Protein AF-A0A5C6MH81-F1 (afdb_monomer_lite)

Foldseek 3Di:
DDDDDPVVVVVVVVVVVVVVVCCPVVDPDDDDDDDPPDDPLCDPVLVVLVVQLVVCVVVVPPVSNVVSVVVSVVSSVVSVVVVVVVVVVVCVPDDVVVVVVVVCVVVVVDCPDPPVPPCPVVNVVVVVCVVCVVVPDDDPDDDPPPPPPDDDDDDDDDD

Sequence (159 aa):
MPPLSPLSLHSINCVSDYIKFCTENSVPTKKVRCYPNNKPWVTSDLKALLNKKKRAFTAGDPAELRSVQKELKRSLKESKDAYRKKLEERLERNQTRDVWSGMRTITGFQKKGIRSADGNVDQANELNQFFNRFDSSYPPAVSIFLWITMGPLHTSQSP

Structure (mmCIF, N/CA/C/O backbone):
data_AF-A0A5C6MH81-F1
#
_entry.id   AF-A0A5C6MH81-F1
#
loop_
_atom_site.group_PDB
_atom_site.id
_atom_site.type_symbol
_atom_site.label_atom_id
_atom_site.label_alt_id
_atom_site.label_comp_id
_atom_site.label_asym_id
_atom_site.label_entity_id
_atom_site.label_seq_id
_atom_site.pdbx_PDB_ins_code
_atom_site.Cartn_x
_atom_site.Cartn_y
_atom_site.Cartn_z
_atom_site.occupancy
_atom_site.B_iso_or_equiv
_atom_site.auth_seq_id
_atom_site.auth_comp_id
_atom_site.auth_asym_id
_atom_site.auth_atom_id
_atom_site.pdbx_PDB_model_num
ATOM 1 N N . MET A 1 1 ? -26.426 -43.048 -14.824 1.00 58.28 1 MET A N 1
ATOM 2 C CA . MET A 1 1 ? -27.414 -42.068 -14.324 1.00 58.28 1 MET A CA 1
ATOM 3 C C . MET A 1 1 ? -28.184 -41.530 -15.520 1.00 58.28 1 MET A C 1
ATOM 5 O O . MET A 1 1 ? -27.521 -41.141 -16.476 1.00 58.28 1 MET A O 1
ATOM 9 N N . PRO A 1 2 ? -29.525 -41.584 -15.536 1.00 69.06 2 PRO A N 1
ATOM 10 C CA . PRO A 1 2 ? -30.304 -41.069 -16.659 1.00 69.06 2 PRO A CA 1
ATOM 11 C C . PRO A 1 2 ? -30.241 -39.529 -16.707 1.00 69.06 2 PRO A C 1
ATOM 13 O O . PRO A 1 2 ? -30.185 -38.898 -15.648 1.00 69.06 2 PRO A O 1
ATOM 16 N N . PRO A 1 3 ? -30.237 -38.915 -17.905 1.00 70.62 3 PRO A N 1
ATOM 17 C CA . PRO A 1 3 ? -30.279 -37.465 -18.043 1.00 70.62 3 PRO A CA 1
ATOM 18 C C . PRO A 1 3 ? -31.616 -36.924 -17.523 1.00 70.62 3 PRO A C 1
ATOM 20 O O . PRO A 1 3 ? -32.681 -37.481 -17.794 1.00 70.62 3 PRO A O 1
ATOM 23 N N . LEU A 1 4 ? -31.547 -35.841 -16.751 1.00 65.81 4 LEU A N 1
ATOM 24 C CA . LEU A 1 4 ? -32.717 -35.160 -16.205 1.00 65.81 4 LEU A CA 1
ATOM 25 C C . LEU A 1 4 ? -33.625 -34.660 -17.338 1.00 65.81 4 LEU A C 1
ATOM 27 O O . LEU A 1 4 ? -33.157 -34.116 -18.338 1.00 65.81 4 LEU A O 1
ATOM 31 N N . SER A 1 5 ? -34.934 -34.861 -17.177 1.00 72.44 5 SER A N 1
ATOM 32 C CA . SER A 1 5 ? -35.933 -34.475 -18.177 1.00 72.44 5 SER A CA 1
ATOM 33 C C . SER A 1 5 ? -35.936 -32.951 -18.422 1.00 72.44 5 SER A C 1
ATOM 35 O O . SER A 1 5 ? -35.722 -32.184 -17.477 1.00 72.44 5 SER A O 1
ATOM 37 N N . PRO A 1 6 ? -36.232 -32.476 -19.646 1.00 70.50 6 PRO A N 1
ATOM 38 C CA . PRO A 1 6 ? -36.190 -31.049 -19.997 1.00 70.50 6 PRO A CA 1
ATOM 39 C C . PRO A 1 6 ? -37.047 -30.150 -19.089 1.00 70.50 6 PRO A C 1
ATOM 41 O O . PRO A 1 6 ? -36.678 -29.013 -18.800 1.00 70.50 6 PRO A O 1
ATOM 44 N N . LEU A 1 7 ? -38.168 -30.679 -18.590 1.00 70.25 7 LEU A N 1
ATOM 45 C CA . LEU A 1 7 ? -39.071 -29.981 -17.672 1.00 70.25 7 LEU A CA 1
ATOM 46 C C . LEU A 1 7 ? -38.461 -29.800 -16.273 1.00 70.25 7 LEU A C 1
ATOM 48 O O . LEU A 1 7 ? -38.641 -28.751 -15.657 1.00 70.25 7 LEU A O 1
ATOM 52 N N . SER A 1 8 ? -37.686 -30.780 -15.794 1.00 68.31 8 SER A N 1
ATOM 53 C CA . SER A 1 8 ? -36.956 -30.665 -14.522 1.00 68.31 8 SER A CA 1
ATOM 54 C C . SER A 1 8 ? -35.815 -29.649 -14.602 1.00 68.31 8 SER A C 1
ATOM 56 O O . SER A 1 8 ? -35.549 -28.935 -13.640 1.00 68.31 8 SER A O 1
ATOM 58 N N . LEU A 1 9 ? -35.191 -29.510 -15.777 1.00 70.62 9 LEU A N 1
ATOM 59 C CA . LEU A 1 9 ? -34.171 -28.493 -16.013 1.00 70.62 9 LEU A CA 1
ATOM 60 C C . LEU A 1 9 ? -34.782 -27.082 -15.991 1.00 70.62 9 LEU A C 1
ATOM 62 O O . LEU A 1 9 ? -34.215 -26.168 -15.398 1.00 70.62 9 LEU A O 1
ATOM 66 N N . HIS A 1 10 ? -35.972 -26.915 -16.577 1.00 77.62 10 HIS A N 1
ATOM 67 C CA . HIS A 1 10 ? -36.691 -25.641 -16.576 1.00 77.62 10 HIS A CA 1
ATOM 68 C C . HIS A 1 10 ? -37.110 -25.197 -15.165 1.00 77.62 10 HIS A C 1
ATOM 70 O O . HIS A 1 10 ? -36.944 -24.027 -14.821 1.00 77.62 10 HIS A O 1
ATOM 76 N N . SER A 1 11 ? -37.589 -26.118 -14.318 1.00 80.56 11 SER A N 1
ATOM 77 C CA . SER A 1 11 ? -37.973 -25.768 -12.944 1.00 80.56 11 SER A CA 1
ATOM 78 C C . SER A 1 11 ? -36.766 -25.394 -12.079 1.00 80.56 11 SER A C 1
ATOM 80 O O . SER A 1 11 ? -36.856 -24.464 -11.281 1.00 80.56 11 SER A O 1
ATOM 82 N N . ILE A 1 12 ? -35.626 -26.075 -12.251 1.00 84.81 12 ILE A N 1
ATOM 83 C CA . ILE A 1 12 ? -34.377 -25.748 -11.545 1.00 84.81 12 ILE A CA 1
ATOM 84 C C . ILE A 1 12 ? -33.890 -24.349 -11.937 1.00 84.81 12 ILE A C 1
ATOM 86 O O . ILE A 1 12 ? -33.529 -23.565 -11.061 1.00 84.81 12 ILE A O 1
ATOM 90 N N . ASN A 1 13 ? -33.943 -24.010 -13.229 1.00 87.38 13 ASN A N 1
ATOM 91 C CA . ASN A 1 13 ? -33.570 -22.680 -13.710 1.00 87.38 13 ASN A CA 1
ATOM 92 C C . ASN A 1 13 ? -34.483 -21.594 -13.122 1.00 87.38 13 ASN A C 1
ATOM 94 O O . ASN A 1 13 ? -33.985 -20.616 -12.577 1.00 87.38 13 ASN A O 1
ATOM 98 N N . CYS A 1 14 ? -35.802 -21.812 -13.123 1.00 89.88 14 CYS A N 1
ATOM 99 C CA . CYS A 1 14 ? -36.769 -20.864 -12.564 1.00 89.88 14 CYS A CA 1
ATOM 100 C C . CYS A 1 14 ? -36.523 -20.576 -11.071 1.00 89.88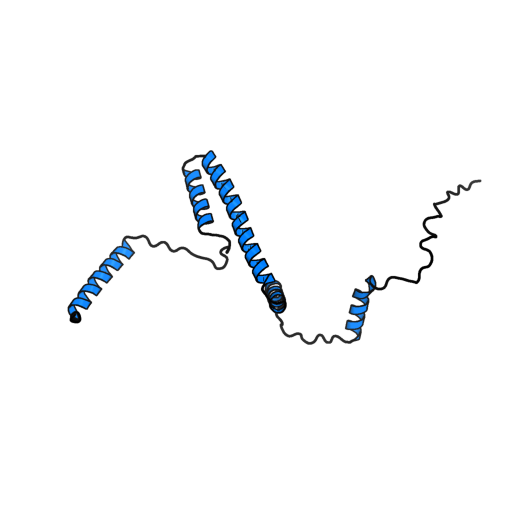 14 CYS A C 1
ATOM 102 O O . CYS A 1 14 ? -36.486 -19.419 -10.650 1.00 89.88 14 CYS A O 1
ATOM 104 N N . VAL A 1 15 ? -36.296 -21.622 -10.269 1.00 91.75 15 VAL A N 1
ATOM 105 C CA . VAL A 1 15 ? -36.001 -21.470 -8.835 1.00 91.75 15 VAL A CA 1
ATOM 106 C C . VAL A 1 15 ? -34.646 -20.788 -8.620 1.00 91.75 15 VAL A C 1
ATOM 108 O O . VAL A 1 15 ? -34.531 -19.907 -7.768 1.00 91.75 15 VAL A O 1
ATOM 111 N N . SER A 1 16 ? -33.626 -21.145 -9.405 1.00 93.06 16 SER A N 1
ATOM 112 C CA . SER A 1 16 ? -32.294 -20.534 -9.326 1.00 93.06 16 SER A CA 1
ATOM 113 C C . SER A 1 16 ? -32.316 -19.042 -9.681 1.00 93.06 16 SER A C 1
ATOM 115 O O . SER A 1 16 ? -31.693 -18.234 -8.989 1.00 93.06 16 SER A O 1
ATOM 117 N N . ASP A 1 17 ? -33.068 -18.659 -10.712 1.00 91.94 17 ASP A N 1
ATOM 118 C CA . ASP A 1 17 ? -33.235 -17.264 -11.128 1.00 91.94 17 ASP A CA 1
ATOM 119 C C . ASP A 1 17 ? -33.954 -16.443 -10.056 1.00 91.94 17 ASP A C 1
ATOM 121 O O . ASP A 1 17 ? -33.555 -15.315 -9.757 1.00 91.94 17 ASP A O 1
ATOM 125 N N . TYR A 1 18 ? -34.966 -17.027 -9.409 1.00 92.19 18 TYR A N 1
ATOM 126 C CA . TYR A 1 18 ? -35.671 -16.376 -8.311 1.00 92.19 18 TYR A CA 1
ATOM 127 C C . TYR A 1 18 ? -34.777 -16.181 -7.078 1.00 92.19 18 TYR A C 1
ATOM 129 O O . TYR A 1 18 ? -34.751 -15.098 -6.495 1.00 92.19 18 TYR A O 1
ATOM 137 N N . ILE A 1 19 ? -33.970 -17.182 -6.711 1.00 92.06 19 ILE A N 1
ATOM 138 C CA . ILE A 1 19 ? -32.985 -17.054 -5.625 1.00 92.06 19 ILE A CA 1
ATOM 139 C C . ILE A 1 19 ? -31.973 -15.947 -5.944 1.00 92.06 19 ILE A C 1
ATOM 141 O O . ILE A 1 19 ? -31.652 -15.125 -5.079 1.00 92.06 19 ILE A O 1
ATOM 145 N N . LYS A 1 20 ? -31.487 -15.889 -7.189 1.00 89.81 20 LYS A N 1
ATOM 146 C CA . LYS A 1 20 ? -30.569 -14.842 -7.647 1.00 89.81 20 LYS A CA 1
ATOM 147 C C . LYS A 1 20 ? -31.209 -13.459 -7.536 1.00 89.81 20 LYS A C 1
ATOM 149 O O . LYS A 1 20 ? -30.596 -12.562 -6.963 1.00 89.81 20 LYS A O 1
ATOM 154 N N . PHE A 1 21 ? -32.456 -13.315 -7.981 1.00 91.06 21 PHE A N 1
ATOM 155 C CA . PHE A 1 21 ? -33.238 -12.089 -7.832 1.00 91.06 21 PHE A CA 1
ATOM 156 C C . PHE A 1 21 ? -33.371 -11.676 -6.360 1.00 91.06 21 PHE A C 1
ATOM 158 O O . PHE A 1 21 ? -33.076 -10.533 -6.011 1.00 91.06 21 PHE A O 1
ATOM 165 N N . CYS A 1 22 ? -33.756 -12.593 -5.469 1.00 89.06 22 CYS A N 1
ATOM 166 C CA . CYS A 1 22 ? -33.851 -12.303 -4.039 1.00 89.06 22 CYS A CA 1
ATOM 167 C C . CYS A 1 22 ? -32.502 -11.856 -3.471 1.00 89.06 22 CYS A C 1
ATOM 169 O O . CYS A 1 22 ? -32.450 -10.892 -2.709 1.00 89.06 22 CYS A O 1
ATOM 171 N N . THR A 1 23 ? -31.409 -12.501 -3.874 1.00 87.94 23 THR A N 1
ATOM 172 C CA . THR A 1 23 ? -30.054 -12.154 -3.428 1.00 87.94 23 THR A CA 1
ATOM 173 C C . THR A 1 23 ? -29.645 -10.756 -3.900 1.00 87.94 23 THR A C 1
ATOM 175 O O . THR A 1 23 ? -29.147 -9.961 -3.106 1.00 87.94 23 THR A O 1
ATOM 178 N N . GLU A 1 24 ? -29.902 -10.419 -5.164 1.00 85.81 24 GLU A N 1
ATOM 179 C CA . GLU A 1 24 ? -29.579 -9.112 -5.753 1.00 85.81 24 GLU A CA 1
ATOM 180 C C . GLU A 1 24 ? -30.394 -7.959 -5.142 1.00 85.81 24 GLU A C 1
ATOM 182 O O . GLU A 1 24 ? -29.881 -6.846 -5.029 1.00 85.81 24 GLU A O 1
ATOM 187 N N . ASN A 1 25 ? -31.634 -8.222 -4.711 1.00 84.38 25 ASN A N 1
ATOM 188 C CA . ASN A 1 25 ? -32.510 -7.212 -4.107 1.00 84.38 25 ASN A CA 1
ATOM 189 C C . ASN A 1 25 ? -32.310 -7.042 -2.594 1.00 84.38 25 ASN A C 1
ATOM 191 O O . ASN A 1 25 ? -32.503 -5.946 -2.072 1.00 84.38 25 ASN A O 1
ATOM 195 N N . SER A 1 26 ? -31.945 -8.107 -1.875 1.00 84.62 26 SER A N 1
ATOM 196 C CA . SER A 1 26 ? -31.790 -8.063 -0.412 1.00 84.62 26 SER A CA 1
ATOM 197 C C . SER A 1 26 ? -30.372 -7.710 0.040 1.00 84.62 26 SER A C 1
ATOM 199 O O . SER A 1 26 ? -30.199 -7.141 1.119 1.00 84.62 26 SER A O 1
ATOM 201 N N . VAL A 1 27 ? -29.351 -7.986 -0.781 1.00 82.38 27 VAL A N 1
ATOM 202 C CA . VAL A 1 27 ? -27.954 -7.662 -0.471 1.00 82.38 27 VAL A CA 1
ATOM 203 C C . VAL A 1 27 ? -27.560 -6.348 -1.159 1.00 82.38 27 VAL A C 1
ATOM 205 O O . VAL A 1 27 ? -27.472 -6.297 -2.387 1.00 82.38 27 VAL A O 1
ATOM 208 N N . PRO A 1 28 ? -27.245 -5.271 -0.409 1.00 78.88 28 PRO A N 1
ATOM 209 C CA . PRO A 1 28 ? -26.817 -4.013 -1.009 1.00 78.88 28 PRO A CA 1
ATOM 210 C C . PRO A 1 28 ? -25.512 -4.205 -1.789 1.00 78.88 28 PRO A C 1
ATOM 212 O O . PRO A 1 28 ? -24.439 -4.408 -1.209 1.00 78.88 28 PRO A O 1
ATOM 215 N N . THR A 1 29 ? -25.583 -4.103 -3.115 1.00 79.81 29 THR A N 1
ATOM 216 C CA . THR A 1 29 ? -24.401 -4.222 -3.973 1.00 79.81 29 THR A CA 1
ATOM 217 C C . THR A 1 29 ? -23.556 -2.954 -3.875 1.00 79.81 29 THR A C 1
ATOM 219 O O . THR A 1 29 ? -23.948 -1.879 -4.328 1.00 79.81 29 THR A O 1
ATOM 222 N N . LYS A 1 30 ? -22.352 -3.068 -3.306 1.00 80.56 30 LYS A N 1
ATOM 223 C CA . LYS A 1 30 ? -21.386 -1.964 -3.230 1.00 80.56 30 LYS A CA 1
ATOM 224 C C . LYS A 1 30 ? -20.389 -2.066 -4.380 1.00 80.56 30 LYS A C 1
ATOM 226 O O . LYS A 1 30 ? -19.583 -2.989 -4.430 1.00 80.56 30 LYS A O 1
ATOM 231 N N . LYS A 1 31 ? -20.400 -1.088 -5.287 1.00 77.75 31 LYS A N 1
ATOM 232 C CA . LYS A 1 31 ? -19.383 -0.967 -6.342 1.00 77.75 31 LYS A CA 1
ATOM 233 C C . LYS A 1 31 ? -18.164 -0.224 -5.794 1.00 77.75 31 LYS A C 1
ATOM 235 O O . LYS A 1 31 ? -18.274 0.926 -5.376 1.00 77.75 31 LYS A O 1
ATOM 240 N N . VAL A 1 32 ? -16.994 -0.864 -5.808 1.00 75.50 32 VAL A N 1
ATOM 241 C CA . VAL A 1 32 ? -15.719 -0.213 -5.469 1.00 75.50 32 VAL A CA 1
ATOM 242 C C . VAL A 1 32 ? -15.043 0.232 -6.759 1.00 75.50 32 VAL A C 1
ATOM 244 O O . VAL A 1 32 ? -14.682 -0.587 -7.599 1.00 75.50 32 VAL A O 1
ATOM 247 N N . ARG A 1 33 ? -14.871 1.544 -6.924 1.00 72.81 33 ARG A N 1
ATOM 248 C CA . ARG A 1 33 ? -14.175 2.114 -8.080 1.00 72.81 33 ARG A CA 1
ATOM 249 C C . ARG A 1 33 ? -12.663 2.012 -7.876 1.00 72.81 33 ARG A C 1
ATOM 251 O O . ARG A 1 33 ? -12.102 2.695 -7.023 1.00 72.81 33 ARG A O 1
ATOM 258 N N . CYS A 1 34 ? -12.010 1.171 -8.670 1.00 68.00 34 CYS A N 1
ATOM 259 C CA . CYS A 1 34 ? -10.553 1.096 -8.751 1.00 68.00 34 CYS A CA 1
ATOM 260 C C . CYS A 1 34 ? -10.065 2.019 -9.875 1.00 68.00 34 CYS A C 1
ATOM 262 O O . CYS A 1 34 ? -10.529 1.912 -11.007 1.00 68.00 34 CYS A O 1
ATOM 264 N N . TYR A 1 35 ? -9.146 2.936 -9.569 1.00 72.44 35 TYR A N 1
ATOM 265 C CA . TYR A 1 35 ? -8.555 3.836 -10.564 1.00 72.44 35 TYR A CA 1
ATOM 266 C C . TYR A 1 35 ? -7.221 3.276 -11.085 1.00 72.44 35 TYR A C 1
ATOM 268 O O . TYR A 1 35 ? -6.475 2.701 -10.292 1.00 72.44 35 TYR A O 1
ATOM 276 N N . PRO A 1 36 ? -6.858 3.509 -12.362 1.00 57.44 36 PRO A N 1
ATOM 277 C CA . PRO A 1 36 ? -5.543 3.140 -12.901 1.00 57.44 36 PRO A CA 1
ATOM 278 C C . PRO A 1 36 ? -4.365 3.805 -12.169 1.00 57.44 36 PRO A C 1
ATOM 280 O O . PRO A 1 36 ? -3.284 3.240 -12.096 1.00 57.44 36 PR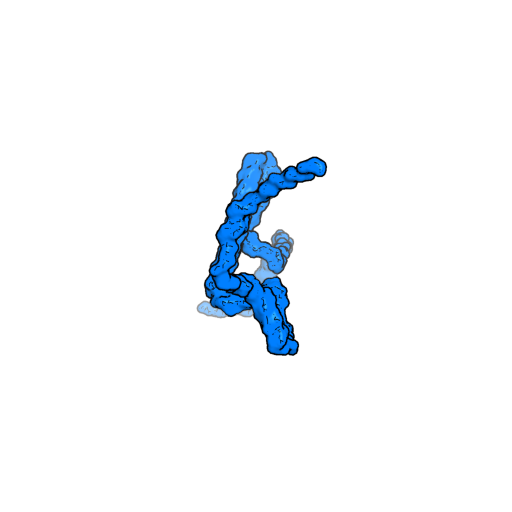O A O 1
ATOM 283 N N . ASN A 1 37 ? -4.588 4.979 -11.565 1.00 64.50 37 ASN A N 1
ATOM 284 C CA . ASN A 1 37 ? -3.617 5.676 -10.710 1.00 64.50 37 ASN A CA 1
ATOM 285 C C . ASN A 1 37 ? -3.671 5.212 -9.238 1.00 64.50 37 ASN A C 1
ATOM 287 O O . ASN A 1 37 ? -3.241 5.919 -8.324 1.00 64.50 37 ASN A O 1
ATOM 291 N N . ASN A 1 38 ? -4.271 4.053 -8.952 1.00 72.94 38 ASN A N 1
ATOM 292 C CA . ASN A 1 38 ? -4.200 3.524 -7.602 1.00 72.94 38 ASN A CA 1
ATOM 293 C C . ASN A 1 38 ? -2.747 3.150 -7.303 1.00 72.94 38 ASN A C 1
ATOM 295 O O . ASN A 1 38 ? -2.104 2.421 -8.055 1.00 72.94 38 ASN A O 1
ATOM 299 N N . LYS A 1 39 ? -2.232 3.671 -6.193 1.00 81.31 39 LYS A N 1
ATOM 300 C CA . LYS A 1 39 ? -0.838 3.494 -5.800 1.00 81.31 39 LYS A CA 1
ATOM 301 C C . LYS A 1 39 ? -0.543 1.992 -5.645 1.00 81.31 39 LYS A C 1
ATOM 303 O O . LYS A 1 39 ? -1.147 1.369 -4.771 1.00 81.31 39 LYS A O 1
ATOM 308 N N . PRO A 1 40 ? 0.382 1.406 -6.429 1.00 80.62 40 PRO A N 1
ATOM 309 C CA . PRO A 1 40 ? 0.617 -0.043 -6.436 1.00 80.62 40 PRO A CA 1
ATOM 310 C C . PRO A 1 40 ? 1.181 -0.573 -5.110 1.00 80.62 40 PRO A C 1
ATOM 312 O O . PRO A 1 40 ? 1.090 -1.762 -4.831 1.00 80.62 40 PRO A O 1
ATOM 315 N N . TRP A 1 41 ? 1.713 0.311 -4.263 1.00 84.69 41 TRP A N 1
ATOM 316 C CA . TRP A 1 41 ? 2.151 0.006 -2.900 1.00 84.69 41 TRP A CA 1
ATOM 317 C C . TRP A 1 41 ? 1.023 0.057 -1.850 1.00 84.69 41 TRP A C 1
ATOM 319 O O . TRP A 1 41 ? 1.303 -0.049 -0.661 1.00 84.69 41 TRP A O 1
ATOM 329 N N . VAL A 1 42 ? -0.244 0.266 -2.233 1.00 89.06 42 VAL A N 1
ATOM 330 C CA . VAL A 1 42 ? -1.388 0.224 -1.301 1.00 89.06 42 VAL A CA 1
ATOM 331 C C . VAL A 1 42 ? -1.936 -1.198 -1.228 1.00 89.06 42 VAL A C 1
ATOM 333 O O . VAL A 1 42 ? -2.773 -1.609 -2.034 1.00 89.06 42 VAL A O 1
ATOM 336 N N . THR A 1 43 ? -1.463 -1.940 -0.232 1.00 88.88 43 THR A N 1
ATOM 337 C CA . THR A 1 43 ? -1.832 -3.335 0.035 1.00 88.88 43 THR A CA 1
ATOM 338 C C . THR A 1 43 ? -3.163 -3.459 0.792 1.00 88.88 43 THR A C 1
ATOM 340 O O . THR A 1 43 ? -3.712 -2.474 1.303 1.00 88.88 43 THR A O 1
ATOM 343 N N . SER A 1 44 ? -3.712 -4.678 0.864 1.00 88.56 44 SER A N 1
ATOM 344 C CA . SER A 1 44 ? -4.864 -5.013 1.721 1.00 88.56 44 SER A CA 1
ATOM 345 C C . SER A 1 44 ? -4.615 -4.645 3.182 1.00 88.56 44 SER A C 1
ATOM 347 O O . SER A 1 44 ? -5.505 -4.116 3.844 1.00 88.56 44 SER A O 1
ATOM 349 N N . ASP A 1 45 ? -3.390 -4.847 3.652 1.00 89.56 45 ASP A N 1
ATOM 350 C CA . ASP A 1 45 ? -3.013 -4.672 5.054 1.00 89.56 45 ASP A CA 1
ATOM 351 C C . ASP A 1 45 ? -3.002 -3.191 5.433 1.00 89.56 45 ASP A C 1
ATOM 353 O O . ASP A 1 45 ? -3.529 -2.801 6.474 1.00 89.56 45 ASP A O 1
ATOM 357 N N . LEU A 1 46 ? -2.532 -2.326 4.527 1.00 93.12 46 LEU A N 1
ATOM 358 C CA . LEU A 1 46 ? -2.658 -0.876 4.684 1.00 93.12 46 LEU A CA 1
ATOM 359 C C . LEU A 1 46 ? -4.122 -0.434 4.766 1.00 93.12 46 LEU A C 1
ATOM 361 O O . LEU A 1 46 ? -4.461 0.440 5.566 1.00 93.12 46 LEU A O 1
ATOM 365 N N . LYS A 1 47 ? -5.014 -1.045 3.976 1.00 91.69 47 LYS A N 1
ATOM 366 C CA . LYS A 1 47 ? -6.459 -0.772 4.064 1.00 91.69 47 LYS A CA 1
ATOM 367 C C . LYS A 1 47 ? -7.038 -1.259 5.396 1.00 91.69 47 LYS A C 1
ATOM 369 O O . LYS A 1 47 ? -7.853 -0.551 5.990 1.00 91.69 47 LYS A O 1
ATOM 374 N N . ALA A 1 48 ? -6.597 -2.412 5.896 1.00 93.75 48 ALA A N 1
ATOM 375 C CA . ALA A 1 48 ? -6.994 -2.924 7.204 1.00 93.75 48 ALA A CA 1
ATOM 376 C C . ALA A 1 48 ? -6.541 -1.989 8.339 1.00 93.75 48 ALA A C 1
ATOM 378 O O . ALA A 1 48 ? -7.350 -1.650 9.203 1.00 93.75 48 ALA A O 1
ATOM 379 N N . LEU A 1 49 ? -5.305 -1.478 8.292 1.00 95.00 49 LEU A N 1
ATOM 380 C CA . LEU A 1 49 ? -4.789 -0.495 9.252 1.00 95.00 49 LEU A CA 1
ATOM 381 C C . LEU A 1 49 ? -5.550 0.834 9.199 1.00 95.00 49 LEU A C 1
ATOM 383 O O . LEU A 1 49 ? -5.853 1.415 10.241 1.00 95.00 49 LEU A O 1
ATOM 387 N N . LEU A 1 50 ? -5.927 1.304 8.006 1.00 94.81 50 LEU A N 1
ATOM 388 C CA . LEU A 1 50 ? -6.783 2.486 7.857 1.00 94.81 50 LEU A CA 1
ATOM 389 C C . LEU A 1 50 ? -8.164 2.275 8.490 1.00 94.81 50 LEU A C 1
ATOM 391 O O . LEU A 1 50 ? -8.676 3.174 9.155 1.00 94.81 50 LEU A O 1
ATOM 395 N N . ASN A 1 51 ? -8.755 1.091 8.327 1.00 94.31 51 ASN A N 1
ATOM 396 C CA . ASN A 1 51 ? -10.025 0.752 8.966 1.00 94.31 51 ASN A CA 1
ATOM 397 C C . ASN A 1 51 ? -9.882 0.615 10.487 1.00 94.31 51 ASN A C 1
ATOM 399 O O . ASN A 1 51 ? -10.720 1.132 11.220 1.00 94.31 51 ASN A O 1
ATOM 403 N N . LYS A 1 52 ? -8.797 0.002 10.974 1.00 94.31 52 LYS A N 1
ATOM 404 C CA . LYS A 1 52 ? -8.480 -0.077 12.407 1.00 94.31 52 LYS A CA 1
ATOM 405 C C . LYS A 1 52 ? -8.334 1.320 13.013 1.00 94.31 52 LYS A C 1
ATOM 407 O O . LYS A 1 52 ? -8.927 1.594 14.048 1.00 94.31 52 LYS A O 1
ATOM 412 N N . LYS A 1 53 ? -7.656 2.239 12.314 1.00 95.38 53 LYS A N 1
ATOM 413 C CA . LYS A 1 53 ? -7.528 3.646 12.724 1.00 95.38 53 LYS A CA 1
ATOM 414 C C . LYS A 1 53 ? -8.892 4.326 12.832 1.00 95.38 53 LYS A C 1
ATOM 416 O O . LYS A 1 53 ? -9.121 5.057 13.789 1.00 95.38 53 LYS A O 1
ATOM 421 N N . LYS A 1 54 ? -9.785 4.100 11.859 1.00 95.31 54 LYS A N 1
ATOM 422 C CA . LYS A 1 54 ? -11.157 4.631 11.903 1.00 95.31 54 LYS A CA 1
ATOM 423 C C . LYS A 1 54 ? -11.911 4.118 13.129 1.00 95.31 54 LYS A C 1
ATOM 425 O O . LYS A 1 54 ? -12.511 4.926 13.820 1.00 95.31 54 LYS A O 1
ATOM 430 N N . ARG A 1 55 ? -11.824 2.817 13.434 1.00 95.00 55 ARG A N 1
ATOM 431 C CA . ARG A 1 55 ? -12.459 2.238 14.631 1.00 95.00 55 ARG A CA 1
ATOM 432 C C . ARG A 1 55 ? -11.914 2.836 15.925 1.00 95.00 55 ARG A C 1
ATOM 434 O O . ARG A 1 55 ? -12.715 3.272 16.736 1.00 95.00 55 ARG A O 1
ATOM 441 N N . ALA A 1 56 ? -10.592 2.919 16.079 1.00 93.31 56 ALA A N 1
ATOM 442 C CA . ALA A 1 56 ? -9.964 3.508 17.266 1.00 93.31 56 ALA A CA 1
ATOM 443 C C . ALA A 1 56 ? -10.373 4.979 17.463 1.00 93.31 56 ALA A C 1
ATOM 445 O O . ALA A 1 56 ? -10.636 5.416 18.578 1.00 93.31 56 ALA A O 1
ATOM 446 N N . PHE A 1 57 ? -10.494 5.739 16.366 1.00 93.12 57 PHE A N 1
ATOM 447 C CA . PHE A 1 57 ? -11.001 7.111 16.410 1.00 93.12 57 PHE A CA 1
ATOM 448 C C . PHE A 1 57 ? -12.464 7.174 16.869 1.00 93.12 57 PHE A C 1
ATOM 450 O O . PHE A 1 57 ? -12.794 7.982 17.728 1.00 93.12 57 PHE A O 1
ATOM 457 N N . THR A 1 58 ? -13.332 6.310 16.334 1.00 94.81 58 THR A N 1
ATOM 458 C CA . THR A 1 58 ? -14.743 6.233 16.747 1.00 94.81 58 THR A CA 1
ATOM 459 C C . THR A 1 58 ? -14.907 5.747 18.189 1.00 94.81 58 THR A C 1
ATOM 461 O O . THR A 1 58 ? -15.818 6.196 18.872 1.00 94.81 58 THR A O 1
ATOM 464 N N . ALA A 1 59 ? -14.028 4.860 18.661 1.00 92.50 59 ALA A N 1
ATOM 465 C CA . ALA A 1 59 ? -14.038 4.334 20.025 1.00 92.50 59 ALA A CA 1
ATOM 466 C C . ALA A 1 59 ? -13.504 5.329 21.073 1.00 92.50 59 ALA A C 1
ATOM 468 O O . ALA A 1 59 ? -13.715 5.122 22.263 1.00 92.50 59 ALA A O 1
ATOM 469 N N . GLY A 1 60 ? -12.821 6.400 20.652 1.00 92.88 60 GLY A N 1
ATOM 470 C CA . GLY A 1 60 ? -12.308 7.431 21.556 1.00 92.88 60 GLY A CA 1
ATOM 471 C C . GLY A 1 60 ? -11.073 7.026 22.370 1.00 92.88 60 GLY A C 1
ATOM 472 O O . GLY A 1 60 ? -10.735 7.738 23.310 1.00 92.88 60 GLY A O 1
ATOM 473 N N . ASP 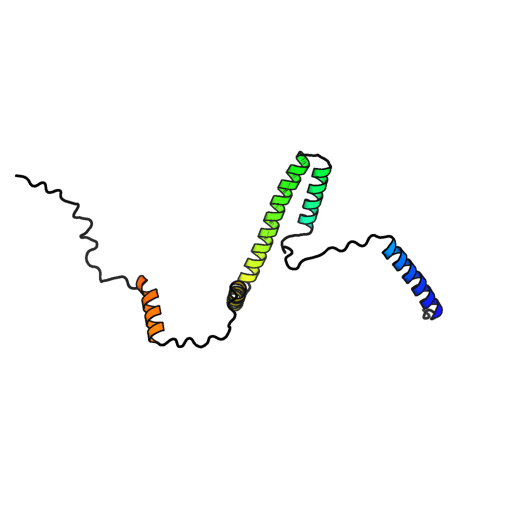A 1 61 ? -10.380 5.935 22.020 1.00 93.25 61 ASP A N 1
ATOM 474 C CA . ASP A 1 61 ? -9.147 5.503 22.696 1.00 93.25 61 ASP A CA 1
ATOM 475 C C . ASP A 1 61 ? -7.903 6.188 22.079 1.00 93.25 61 ASP A C 1
ATOM 477 O O . ASP A 1 61 ? -7.467 5.839 20.970 1.00 93.25 61 ASP A O 1
ATOM 481 N N . PRO A 1 62 ? -7.273 7.155 22.776 1.00 92.44 62 PRO A N 1
ATOM 482 C CA . PRO A 1 62 ? -6.106 7.859 22.258 1.00 92.44 62 PRO A CA 1
ATOM 483 C C . PRO A 1 62 ? -4.838 6.991 22.221 1.00 92.44 62 PRO A C 1
ATOM 485 O O . PRO A 1 62 ? -3.953 7.255 21.400 1.00 92.44 62 PRO A O 1
ATOM 488 N N . ALA A 1 63 ? -4.713 5.980 23.085 1.00 94.31 63 ALA A N 1
ATOM 489 C CA . ALA A 1 63 ? -3.545 5.106 23.137 1.00 94.31 63 ALA A CA 1
ATOM 490 C C . ALA A 1 63 ? -3.559 4.124 21.960 1.00 94.31 63 ALA A C 1
ATOM 492 O O . ALA A 1 63 ? -2.563 4.018 21.231 1.00 94.31 63 ALA A O 1
ATOM 493 N N . GLU A 1 64 ? -4.707 3.491 21.701 1.00 92.50 64 GLU A N 1
ATOM 494 C CA . GLU A 1 64 ? -4.892 2.644 20.522 1.00 92.50 64 GLU A CA 1
ATOM 495 C C . GLU A 1 64 ? -4.708 3.462 19.238 1.00 92.50 64 GLU A C 1
ATOM 497 O O . GLU A 1 64 ? -3.967 3.055 18.337 1.00 92.50 64 GLU A O 1
ATOM 502 N N . LEU A 1 65 ? -5.287 4.666 19.168 1.00 94.75 65 LEU A N 1
ATOM 503 C CA . LEU A 1 65 ? -5.148 5.535 18.002 1.00 94.75 65 LEU A CA 1
ATOM 504 C C . LEU A 1 65 ? -3.678 5.866 17.698 1.00 94.75 65 LEU A C 1
ATOM 506 O O . LEU A 1 65 ? -3.261 5.795 16.538 1.00 94.75 65 LEU A O 1
ATOM 510 N N . ARG A 1 66 ? -2.873 6.197 18.717 1.00 94.94 66 ARG A N 1
ATOM 511 C CA . ARG A 1 66 ? -1.428 6.452 18.561 1.00 94.94 66 ARG A CA 1
ATOM 512 C C . ARG A 1 66 ? -0.680 5.206 18.086 1.00 94.94 66 ARG A C 1
ATOM 514 O O . ARG A 1 66 ? 0.160 5.309 17.188 1.00 94.94 66 ARG A O 1
ATOM 521 N N . SER A 1 67 ? -1.003 4.040 18.645 1.00 95.75 67 SER A N 1
ATOM 522 C CA . SER A 1 67 ? -0.405 2.759 18.255 1.00 95.75 67 SER A CA 1
ATOM 523 C C . SER A 1 67 ? -0.670 2.445 16.779 1.00 95.75 67 SER A C 1
ATOM 525 O O . SER A 1 67 ? 0.267 2.271 15.994 1.00 95.75 67 SER A O 1
ATOM 527 N N . VAL A 1 68 ? -1.936 2.510 16.357 1.00 95.94 68 VAL A N 1
ATOM 528 C CA . VAL A 1 68 ? -2.337 2.242 14.969 1.00 95.94 68 VAL A CA 1
ATOM 529 C C . VAL A 1 68 ? -1.738 3.267 14.006 1.00 95.94 68 VAL A C 1
ATOM 531 O O . VAL A 1 68 ? -1.344 2.923 12.894 1.00 95.94 68 VAL A O 1
ATOM 534 N N . GLN A 1 69 ? -1.613 4.535 14.408 1.00 95.31 69 GLN A N 1
ATOM 535 C CA . GLN A 1 69 ? -0.938 5.547 13.592 1.00 95.31 69 GLN A CA 1
ATOM 536 C C . GLN A 1 69 ? 0.550 5.242 13.385 1.00 95.31 69 GLN A C 1
ATOM 538 O O . GLN A 1 69 ? 1.054 5.423 12.272 1.00 95.31 69 GLN A O 1
ATOM 543 N N . LYS A 1 70 ? 1.256 4.793 14.429 1.00 97.19 70 LYS A N 1
ATOM 544 C CA . LYS A 1 70 ? 2.668 4.392 14.338 1.00 97.19 70 LYS A CA 1
ATOM 545 C C . LYS A 1 70 ? 2.828 3.190 13.409 1.00 97.19 70 LYS A C 1
ATOM 547 O O . LYS A 1 70 ? 3.678 3.213 12.519 1.00 97.19 70 LYS A O 1
ATOM 552 N N . GLU A 1 71 ? 1.972 2.188 13.573 1.00 96.19 71 GLU A N 1
ATOM 553 C CA . GLU A 1 71 ? 1.944 0.987 12.739 1.00 96.19 71 GLU A CA 1
ATOM 554 C C . GLU A 1 71 ? 1.653 1.315 11.268 1.00 96.19 71 GLU A C 1
ATOM 556 O O . GLU A 1 71 ? 2.381 0.879 10.377 1.00 96.19 71 GLU A O 1
ATOM 561 N N . LEU A 1 72 ? 0.662 2.173 11.008 1.00 96.12 72 LEU A N 1
ATOM 562 C CA . LEU A 1 72 ? 0.312 2.626 9.663 1.00 96.12 72 LEU A CA 1
ATOM 563 C C . LEU A 1 72 ? 1.466 3.376 8.985 1.00 96.12 72 LEU A C 1
ATOM 565 O O . LEU A 1 72 ? 1.737 3.145 7.808 1.00 96.12 72 LEU A O 1
ATOM 569 N N . LYS A 1 73 ? 2.166 4.260 9.710 1.00 95.81 73 LYS A N 1
ATOM 570 C CA . LYS A 1 73 ? 3.346 4.965 9.178 1.00 95.81 73 LYS A CA 1
ATOM 571 C C . LYS A 1 73 ? 4.463 3.989 8.809 1.00 95.81 73 LYS A C 1
ATOM 573 O O . LYS A 1 73 ? 5.044 4.128 7.733 1.00 95.81 73 LYS A O 1
ATOM 578 N N . ARG A 1 74 ? 4.740 3.009 9.676 1.00 96.62 74 ARG A N 1
ATOM 579 C CA . ARG A 1 74 ? 5.746 1.966 9.434 1.00 96.62 74 ARG A CA 1
ATOM 580 C C . ARG A 1 74 ? 5.393 1.136 8.197 1.00 96.62 74 ARG A C 1
ATOM 582 O O . ARG A 1 74 ? 6.173 1.114 7.252 1.00 96.62 74 ARG A O 1
ATOM 589 N N . SER A 1 75 ? 4.188 0.569 8.157 1.00 94.19 75 SER A N 1
ATOM 590 C CA . SER A 1 75 ? 3.724 -0.267 7.042 1.00 94.19 75 SER A CA 1
ATOM 591 C C . SER A 1 75 ? 3.696 0.495 5.710 1.00 94.19 75 SER A C 1
ATOM 593 O O . SER A 1 75 ? 4.030 -0.053 4.659 1.00 94.19 75 SER A O 1
ATOM 595 N N . LEU A 1 76 ? 3.365 1.794 5.729 1.00 95.12 76 LEU A N 1
ATOM 596 C CA . LEU A 1 76 ? 3.393 2.626 4.524 1.00 95.12 76 LEU A CA 1
ATOM 597 C C . LEU A 1 76 ? 4.818 2.828 4.001 1.00 95.12 76 LEU A C 1
ATOM 599 O O . LEU A 1 76 ? 5.019 2.855 2.786 1.00 95.12 76 LEU A O 1
ATOM 603 N N . LYS A 1 77 ? 5.790 3.000 4.903 1.00 95.31 77 LYS A N 1
ATOM 604 C CA . LYS A 1 77 ? 7.205 3.105 4.539 1.00 95.31 77 LYS A CA 1
ATOM 605 C C . LYS A 1 77 ? 7.690 1.790 3.932 1.00 95.31 77 LYS A C 1
ATOM 607 O O . LYS A 1 77 ? 8.163 1.803 2.804 1.00 95.31 77 LYS A O 1
ATOM 612 N N . GLU A 1 78 ? 7.452 0.674 4.614 1.00 94.75 78 GLU A N 1
ATOM 613 C CA . GLU A 1 78 ? 7.825 -0.669 4.151 1.00 94.75 78 GLU A CA 1
ATOM 614 C C . GLU A 1 78 ? 7.207 -1.003 2.789 1.00 94.75 78 GLU A C 1
ATOM 616 O O . GLU A 1 78 ? 7.902 -1.464 1.891 1.00 94.75 78 GLU A O 1
ATOM 621 N N . SER A 1 79 ? 5.923 -0.699 2.585 1.00 94.00 79 SER A N 1
ATOM 622 C CA . SER A 1 79 ? 5.243 -0.981 1.313 1.00 94.00 79 SER A CA 1
ATOM 623 C C . SER A 1 79 ? 5.803 -0.147 0.158 1.00 94.00 79 SER A C 1
ATOM 625 O O . SER A 1 79 ? 5.962 -0.644 -0.959 1.00 94.00 79 SER A O 1
ATOM 627 N N . LYS A 1 80 ? 6.122 1.130 0.410 1.00 92.75 80 LYS A N 1
ATOM 628 C CA . LYS A 1 80 ? 6.798 1.986 -0.576 1.00 92.75 80 LYS A CA 1
ATOM 629 C C . LYS A 1 80 ? 8.212 1.491 -0.867 1.00 92.75 80 LYS A C 1
ATOM 631 O O . LYS A 1 80 ? 8.611 1.486 -2.027 1.00 92.75 80 LYS A O 1
ATOM 636 N N . ASP A 1 81 ? 8.942 1.077 0.165 1.00 94.19 81 ASP A N 1
ATOM 637 C CA . ASP A 1 81 ? 10.311 0.582 0.044 1.00 94.19 81 ASP A CA 1
ATOM 638 C C . ASP A 1 81 ? 10.363 -0.732 -0.737 1.00 94.19 81 ASP A C 1
ATOM 640 O O . ASP A 1 81 ? 11.143 -0.853 -1.677 1.00 94.19 81 ASP A O 1
ATOM 644 N N . ALA A 1 82 ? 9.467 -1.672 -0.437 1.00 91.75 82 ALA A N 1
ATOM 645 C CA . ALA A 1 82 ? 9.327 -2.922 -1.174 1.00 91.75 82 ALA A CA 1
ATOM 646 C C . ALA A 1 82 ? 8.995 -2.678 -2.652 1.00 91.75 82 ALA A C 1
ATOM 648 O O . ALA A 1 82 ? 9.560 -3.319 -3.538 1.00 91.75 82 ALA A O 1
ATOM 649 N N . TYR A 1 83 ? 8.105 -1.722 -2.937 1.00 90.31 83 TYR A N 1
ATOM 650 C CA . TYR A 1 83 ? 7.786 -1.355 -4.314 1.00 90.31 83 TYR A CA 1
ATOM 651 C C . TYR A 1 83 ? 8.981 -0.725 -5.041 1.00 90.31 83 TYR A C 1
ATOM 653 O O . TYR A 1 83 ? 9.243 -1.080 -6.190 1.00 90.31 83 TYR A O 1
ATOM 661 N N . ARG A 1 84 ? 9.729 0.167 -4.378 1.00 90.62 84 ARG A N 1
ATOM 662 C CA . ARG A 1 84 ? 10.957 0.754 -4.932 1.00 90.62 84 ARG A CA 1
ATOM 663 C C . ARG A 1 84 ? 11.994 -0.322 -5.236 1.00 90.62 84 ARG A C 1
ATOM 665 O O . ARG A 1 84 ? 12.449 -0.393 -6.368 1.00 90.62 84 ARG A O 1
ATOM 672 N N . LYS A 1 85 ? 12.270 -1.211 -4.280 1.00 92.38 85 LYS A N 1
ATOM 673 C CA . LYS A 1 85 ? 13.201 -2.327 -4.464 1.00 92.38 85 LYS A CA 1
ATOM 674 C C . LYS A 1 85 ? 12.774 -3.218 -5.628 1.00 92.38 85 LYS A C 1
ATOM 676 O O . LYS A 1 85 ? 13.585 -3.578 -6.465 1.00 92.38 85 LYS A O 1
ATOM 681 N N . LYS A 1 86 ? 11.477 -3.519 -5.754 1.00 88.75 86 LYS A N 1
ATOM 682 C CA . LYS A 1 86 ? 10.950 -4.278 -6.898 1.00 88.75 86 LYS A CA 1
ATOM 683 C C . LYS A 1 86 ? 11.171 -3.556 -8.233 1.00 88.75 86 LYS A C 1
ATOM 685 O O . LYS A 1 86 ? 11.361 -4.222 -9.248 1.00 88.75 86 LYS A O 1
ATOM 690 N N . LEU A 1 87 ? 11.105 -2.224 -8.265 1.00 84.56 87 LEU A N 1
ATOM 691 C CA . LEU A 1 87 ? 11.441 -1.445 -9.459 1.00 84.56 87 LEU A CA 1
ATOM 692 C C . LEU A 1 87 ? 12.941 -1.481 -9.755 1.00 84.56 87 LEU A C 1
ATOM 694 O O . LEU A 1 87 ? 13.299 -1.712 -10.904 1.00 84.56 87 LEU A O 1
ATOM 698 N N . GLU A 1 88 ? 13.784 -1.303 -8.741 1.00 86.56 88 GLU A N 1
ATOM 699 C CA . GLU A 1 88 ? 15.246 -1.373 -8.851 1.00 86.56 88 GLU A CA 1
ATOM 700 C C . GLU A 1 88 ? 15.688 -2.757 -9.334 1.00 86.56 88 GLU A C 1
ATOM 702 O O . GLU A 1 88 ? 16.363 -2.860 -10.346 1.00 86.56 88 GLU A O 1
ATOM 707 N N . GLU A 1 89 ? 15.186 -3.839 -8.742 1.00 86.56 89 GLU A N 1
ATOM 708 C CA . GLU A 1 89 ? 15.502 -5.195 -9.194 1.00 86.56 89 GLU A CA 1
ATOM 709 C C . GLU A 1 89 ? 14.996 -5.477 -10.619 1.00 86.56 89 GLU A C 1
ATOM 711 O O . GLU A 1 89 ? 15.617 -6.218 -11.380 1.00 86.56 89 GLU A O 1
ATOM 716 N N . ARG A 1 90 ? 13.834 -4.928 -11.005 1.00 76.69 90 ARG A N 1
ATOM 717 C CA . ARG A 1 90 ? 13.362 -5.018 -12.397 1.00 76.69 90 ARG A CA 1
ATOM 718 C C . ARG A 1 90 ? 14.262 -4.228 -13.335 1.00 76.69 90 ARG A C 1
ATOM 720 O O . ARG A 1 90 ? 14.381 -4.627 -14.486 1.00 76.69 90 ARG A O 1
ATOM 727 N N . LEU A 1 91 ? 14.841 -3.125 -12.877 1.00 76.12 91 LEU A N 1
ATOM 728 C CA . LEU A 1 91 ? 15.783 -2.320 -13.641 1.00 76.12 91 LEU A CA 1
ATOM 729 C C . LEU A 1 91 ? 17.122 -3.052 -13.797 1.00 76.12 91 LEU A C 1
ATOM 731 O O . LEU A 1 91 ? 17.627 -3.133 -14.906 1.00 76.12 91 LEU A O 1
ATOM 735 N N . GLU A 1 92 ? 17.637 -3.651 -12.724 1.00 79.56 92 GLU A N 1
ATOM 736 C CA . GLU A 1 92 ? 18.891 -4.417 -12.700 1.00 79.56 92 GLU A CA 1
ATOM 737 C C . GLU A 1 92 ? 18.822 -5.699 -13.537 1.00 79.56 92 GLU A C 1
ATOM 739 O O . GLU A 1 92 ? 19.779 -6.053 -14.220 1.00 79.56 92 GLU A O 1
ATOM 744 N N . ARG A 1 93 ? 17.679 -6.399 -13.518 1.00 77.25 93 ARG A N 1
ATOM 745 C CA . ARG A 1 93 ? 17.457 -7.602 -14.341 1.00 77.25 93 ARG A CA 1
ATOM 746 C C . ARG A 1 93 ? 17.200 -7.284 -15.818 1.00 77.25 93 ARG A C 1
ATOM 748 O O . ARG A 1 93 ? 17.249 -8.193 -16.643 1.00 77.25 93 ARG A O 1
ATOM 755 N N . ASN A 1 94 ? 16.890 -6.032 -16.155 1.00 64.88 94 ASN A N 1
ATOM 756 C CA . ASN A 1 94 ? 16.665 -5.606 -17.531 1.00 64.88 94 ASN A CA 1
ATOM 757 C C . ASN A 1 94 ? 18.011 -5.305 -18.192 1.00 64.88 94 ASN A C 1
ATOM 759 O O . ASN A 1 94 ? 18.737 -4.407 -17.770 1.00 64.88 94 ASN A O 1
ATOM 763 N N . GLN A 1 95 ? 18.337 -6.047 -19.254 1.00 67.44 95 GLN A N 1
ATOM 764 C CA . GLN A 1 95 ? 19.509 -5.776 -20.086 1.00 67.44 95 GLN A CA 1
ATOM 765 C C . GLN A 1 95 ? 19.513 -4.297 -20.492 1.00 67.44 95 GLN A C 1
ATOM 767 O O . GLN A 1 95 ? 18.456 -3.717 -20.725 1.00 67.44 95 GLN A O 1
ATOM 772 N N . THR A 1 96 ? 20.687 -3.678 -20.612 1.00 68.88 96 THR A N 1
ATOM 773 C CA . THR A 1 96 ? 20.892 -2.229 -20.819 1.00 68.88 96 THR A CA 1
ATOM 774 C C . THR A 1 96 ? 19.933 -1.596 -21.845 1.00 68.88 96 THR A C 1
ATOM 776 O O . THR A 1 96 ? 19.509 -0.453 -21.689 1.00 68.88 96 THR A O 1
ATOM 779 N N . ARG A 1 97 ? 19.521 -2.349 -22.875 1.00 72.50 97 ARG A N 1
ATOM 780 C CA . ARG A 1 97 ? 18.512 -1.969 -23.880 1.00 72.50 97 ARG A CA 1
ATOM 781 C C . ARG A 1 97 ? 17.148 -1.576 -23.285 1.00 72.50 97 ARG A C 1
ATOM 783 O O . ARG A 1 97 ? 16.547 -0.607 -23.752 1.00 72.50 97 ARG A O 1
ATOM 790 N N . ASP A 1 98 ? 16.681 -2.285 -22.270 1.00 69.56 98 ASP A N 1
ATOM 791 C CA . ASP A 1 98 ? 15.388 -2.068 -21.622 1.00 69.56 98 ASP A CA 1
ATOM 792 C C . ASP A 1 98 ? 15.449 -0.954 -20.574 1.00 69.56 98 ASP A C 1
ATOM 794 O O . ASP A 1 98 ? 14.494 -0.188 -20.450 1.00 69.56 98 ASP A O 1
ATOM 798 N N . VAL A 1 99 ? 16.602 -0.761 -19.919 1.00 77.38 99 VAL A N 1
ATOM 799 C CA . VAL A 1 99 ? 16.897 0.452 -19.131 1.00 77.38 99 VAL A CA 1
ATOM 800 C C . VAL A 1 99 ? 16.787 1.693 -20.023 1.00 77.38 99 VAL A C 1
ATOM 802 O O . VAL A 1 99 ? 16.056 2.632 -19.704 1.00 77.38 99 VAL A O 1
ATOM 805 N N . TRP A 1 100 ? 17.425 1.667 -21.199 1.00 77.12 100 TRP A N 1
ATOM 806 C CA . TRP A 1 100 ? 17.312 2.732 -22.201 1.00 77.12 100 TRP A CA 1
ATOM 807 C C . TRP A 1 100 ? 15.879 2.908 -22.728 1.00 77.12 100 TRP A C 1
ATOM 809 O O . TRP A 1 100 ? 15.471 4.023 -23.048 1.00 77.12 100 TRP A O 1
ATOM 819 N N . SER A 1 101 ? 15.095 1.831 -22.812 1.00 73.75 101 SER A N 1
ATOM 820 C CA . SER A 1 101 ? 13.678 1.876 -23.196 1.00 73.75 101 SER A CA 1
ATOM 821 C C . SER A 1 101 ? 12.795 2.520 -22.117 1.00 73.75 101 SER A C 1
ATOM 823 O O . SER A 1 101 ? 11.983 3.403 -22.412 1.00 73.75 101 SER A O 1
ATOM 825 N N . GLY A 1 102 ? 12.998 2.150 -20.850 1.00 77.69 102 GLY A N 1
ATOM 826 C CA . GLY A 1 102 ? 12.326 2.748 -19.698 1.00 77.69 102 GLY A CA 1
ATOM 827 C C . GLY A 1 102 ? 12.663 4.229 -19.544 1.00 77.69 102 GLY A C 1
ATOM 828 O O . GLY A 1 102 ? 11.759 5.048 -19.390 1.00 77.69 102 GLY A O 1
ATOM 829 N N . MET A 1 103 ? 13.939 4.593 -19.700 1.00 79.00 103 MET A N 1
ATOM 830 C CA . MET A 1 103 ? 14.400 5.984 -19.677 1.00 79.00 103 MET A CA 1
ATOM 831 C C . MET A 1 103 ? 13.725 6.822 -20.767 1.00 79.00 103 MET A C 1
ATOM 833 O O . MET A 1 103 ? 13.205 7.901 -20.484 1.00 79.00 103 MET A O 1
ATOM 837 N N . ARG A 1 104 ? 13.639 6.302 -22.000 1.00 75.25 104 ARG A N 1
ATOM 838 C CA . ARG A 1 104 ? 12.900 6.954 -23.095 1.00 75.25 104 ARG A CA 1
ATOM 839 C C . ARG A 1 104 ? 11.418 7.132 -22.779 1.00 75.25 104 ARG A C 1
ATOM 841 O O . ARG A 1 104 ? 10.838 8.159 -23.107 1.00 75.25 104 ARG A O 1
ATOM 848 N N . THR A 1 105 ? 10.810 6.154 -22.118 1.00 74.88 105 THR A N 1
ATOM 849 C CA . THR A 1 105 ? 9.387 6.194 -21.759 1.00 74.88 105 THR A CA 1
ATOM 850 C C . THR A 1 105 ? 9.103 7.237 -20.676 1.00 74.88 105 THR A C 1
ATOM 852 O O . THR A 1 105 ? 8.142 7.990 -20.796 1.00 74.88 105 THR A O 1
ATOM 855 N N . ILE A 1 106 ? 9.955 7.326 -19.649 1.00 75.19 106 ILE A N 1
ATOM 856 C CA . ILE A 1 106 ? 9.814 8.295 -18.548 1.00 75.19 106 ILE A CA 1
ATOM 857 C C . ILE A 1 106 ? 10.060 9.728 -19.034 1.00 75.19 106 ILE A C 1
ATOM 859 O O . ILE A 1 106 ? 9.335 10.642 -18.657 1.00 75.19 106 ILE A O 1
ATOM 863 N N . THR A 1 107 ? 11.065 9.922 -19.886 1.00 76.00 107 THR A N 1
ATOM 864 C CA . THR A 1 107 ? 11.417 11.240 -20.444 1.00 76.00 107 THR A CA 1
ATOM 865 C C . THR A 1 107 ? 10.536 11.654 -21.625 1.00 76.00 107 THR A C 1
ATOM 867 O O . THR A 1 107 ? 10.664 12.768 -22.123 1.00 76.00 107 THR A O 1
ATOM 870 N N . GLY A 1 108 ? 9.649 10.771 -22.100 1.00 69.19 108 GLY A N 1
ATOM 871 C CA . GLY A 1 108 ? 8.842 11.009 -23.297 1.00 69.19 108 GLY A CA 1
ATOM 872 C C . GLY A 1 108 ? 9.663 11.085 -24.589 1.00 69.19 108 GLY A C 1
ATOM 873 O O . GLY A 1 108 ? 9.144 11.536 -25.610 1.00 69.19 108 GLY A O 1
ATOM 874 N N . PHE A 1 109 ? 10.924 10.633 -24.569 1.00 65.81 109 PHE A N 1
ATOM 875 C CA . PHE A 1 109 ? 11.809 10.578 -25.729 1.00 65.81 109 PHE A CA 1
ATOM 876 C C . PHE A 1 109 ? 11.364 9.456 -26.676 1.00 65.81 109 PHE A C 1
ATOM 878 O O . PHE A 1 109 ? 11.930 8.364 -26.752 1.00 65.81 109 PHE A O 1
ATOM 885 N N . GLN A 1 110 ? 10.284 9.722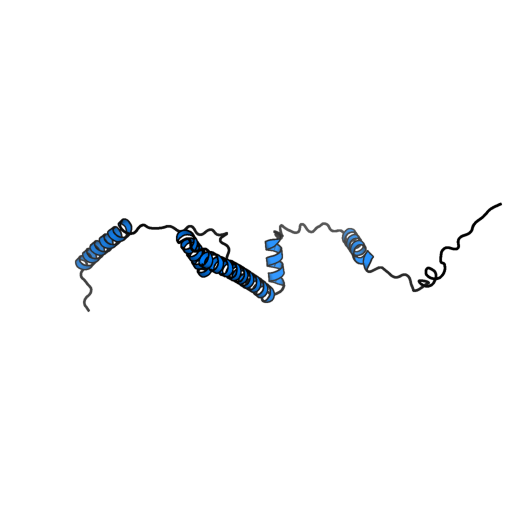 -27.398 1.00 60.22 110 GLN A N 1
ATOM 886 C CA . GLN A 1 110 ? 9.880 8.952 -28.559 1.00 60.22 110 GLN A CA 1
ATOM 887 C C . GLN A 1 110 ? 10.897 9.238 -29.662 1.00 60.22 110 GLN A C 1
ATOM 889 O O . GLN A 1 110 ? 11.232 10.396 -29.910 1.00 60.22 110 GLN A O 1
ATOM 894 N N . LYS A 1 111 ? 11.347 8.198 -30.369 1.00 58.19 111 LYS A N 1
ATOM 895 C CA . LYS A 1 111 ? 12.115 8.320 -31.616 1.00 58.19 111 LYS A CA 1
ATOM 896 C C . LYS A 1 111 ? 11.185 8.859 -32.721 1.00 58.19 111 LYS A C 1
ATOM 898 O O . LYS A 1 111 ? 11.027 8.233 -33.761 1.00 58.19 111 LYS A O 1
ATOM 903 N N . LYS A 1 112 ? 10.494 9.982 -32.481 1.00 53.28 112 LYS A N 1
ATOM 904 C CA . LYS A 1 112 ? 9.884 10.791 -33.535 1.00 53.28 112 LYS A CA 1
ATOM 905 C C . LYS A 1 112 ? 11.061 11.141 -34.411 1.00 53.28 112 LYS A C 1
ATOM 907 O O . LYS A 1 112 ? 12.008 11.705 -33.870 1.00 53.28 112 LYS A O 1
ATOM 912 N N . GLY A 1 113 ? 11.027 10.626 -35.644 1.00 50.41 113 GLY A N 1
ATOM 913 C CA . GLY A 1 113 ? 12.190 10.408 -36.494 1.00 50.41 113 GLY A CA 1
ATOM 914 C C . GLY A 1 113 ? 13.304 11.369 -36.149 1.00 50.41 113 GLY A C 1
ATOM 915 O O . GLY A 1 113 ? 13.084 12.581 -36.173 1.00 50.41 113 GLY A O 1
ATOM 916 N N . ILE A 1 114 ? 14.473 10.824 -35.807 1.00 48.00 114 ILE A N 1
ATOM 917 C CA . ILE A 1 114 ? 15.702 11.569 -36.016 1.00 48.00 114 ILE A CA 1
ATOM 918 C C . ILE A 1 114 ? 15.583 11.970 -37.490 1.00 48.00 114 ILE A C 1
ATOM 920 O O . ILE A 1 114 ? 15.869 11.170 -38.375 1.00 48.00 114 ILE A O 1
ATOM 924 N N . ARG A 1 115 ? 15.045 13.168 -37.774 1.00 51.66 115 ARG A N 1
ATOM 925 C CA . ARG A 1 115 ? 15.506 13.947 -38.907 1.00 51.66 115 ARG A CA 1
ATOM 926 C C . ARG A 1 115 ? 16.976 13.897 -38.608 1.00 51.66 115 ARG A C 1
ATOM 928 O O . ARG A 1 115 ? 17.342 14.378 -37.531 1.00 51.66 115 ARG A O 1
ATOM 935 N N . SER A 1 116 ? 17.734 13.127 -39.393 1.00 51.31 116 SER A N 1
ATOM 936 C CA . SER A 1 116 ? 19.184 13.183 -39.349 1.00 51.31 116 SER A CA 1
ATOM 937 C C . SER A 1 116 ? 19.460 14.651 -39.130 1.00 51.31 116 SER A C 1
ATOM 939 O O . SER A 1 116 ? 19.025 15.465 -39.952 1.00 51.31 116 SER A O 1
ATOM 941 N N . ALA A 1 117 ? 19.929 15.007 -37.927 1.00 53.69 117 ALA A N 1
ATOM 942 C CA . ALA A 1 117 ? 20.357 16.369 -37.739 1.00 53.69 117 ALA A CA 1
ATOM 943 C C . ALA A 1 117 ? 21.337 16.523 -38.888 1.00 53.69 117 ALA A C 1
ATOM 945 O O . ALA A 1 117 ? 22.162 15.625 -39.100 1.00 53.69 117 ALA A O 1
ATOM 946 N N . ASP A 1 118 ? 21.128 17.546 -39.702 1.00 57.34 118 ASP A N 1
ATOM 947 C CA . ASP A 1 118 ? 22.087 17.955 -40.711 1.00 57.34 118 ASP A CA 1
ATOM 948 C C . ASP A 1 118 ? 23.311 18.470 -39.941 1.00 57.34 118 ASP A C 1
ATOM 950 O O . ASP A 1 118 ? 23.569 19.658 -39.814 1.00 57.34 118 ASP A O 1
ATOM 954 N N . GLY A 1 119 ? 23.934 17.549 -39.212 1.00 60.19 119 GLY A N 1
ATOM 955 C CA . GLY A 1 119 ? 25.019 17.746 -38.294 1.00 60.19 119 GLY A CA 1
ATOM 956 C C . GLY A 1 119 ? 26.233 17.626 -39.164 1.00 60.19 119 GLY A C 1
ATOM 957 O O . GLY A 1 119 ? 26.770 16.535 -39.353 1.00 60.19 119 GLY A O 1
ATOM 958 N N . ASN A 1 120 ? 26.591 18.754 -39.760 1.00 73.56 120 ASN A N 1
ATOM 959 C CA . ASN A 1 120 ? 27.845 18.905 -40.458 1.00 73.56 120 ASN A CA 1
ATOM 960 C C . ASN A 1 120 ? 28.996 18.520 -39.504 1.00 73.56 120 ASN A C 1
ATOM 962 O O . ASN A 1 120 ? 28.916 18.735 -38.290 1.00 73.56 120 ASN A O 1
ATOM 966 N N . VAL A 1 121 ? 30.067 17.951 -40.057 1.00 75.69 121 VAL A N 1
ATOM 967 C CA . VAL A 1 121 ? 31.286 17.549 -39.337 1.00 75.69 121 VAL A CA 1
ATOM 968 C C . VAL A 1 121 ? 31.809 18.685 -38.452 1.00 75.69 121 VAL A C 1
ATOM 970 O O . VAL A 1 121 ? 32.277 18.430 -37.344 1.00 75.69 121 VAL A O 1
ATOM 973 N N . ASP A 1 122 ? 31.633 19.933 -38.886 1.00 77.00 122 ASP A N 1
ATOM 974 C CA . ASP A 1 122 ? 32.008 21.129 -38.129 1.00 77.00 122 ASP A CA 1
ATOM 975 C C . ASP A 1 122 ? 31.262 21.253 -36.793 1.00 77.00 122 ASP A C 1
ATOM 977 O O . ASP A 1 122 ? 31.879 21.533 -35.767 1.00 77.00 122 ASP A O 1
ATOM 981 N N . GLN A 1 123 ? 29.960 20.953 -36.764 1.00 80.62 123 GLN A N 1
ATOM 982 C CA . GLN A 1 123 ? 29.165 20.974 -35.534 1.00 80.62 123 GLN A CA 1
ATOM 983 C C . GLN A 1 123 ? 29.595 19.851 -34.581 1.00 80.62 123 GLN A C 1
ATOM 985 O O . GLN A 1 123 ? 29.648 20.038 -33.366 1.00 80.62 123 GLN A O 1
ATOM 990 N N . ALA A 1 124 ? 29.933 18.675 -35.118 1.00 80.94 124 ALA A N 1
ATOM 991 C CA . ALA A 1 124 ? 30.471 17.583 -34.312 1.00 80.94 124 ALA A CA 1
ATOM 992 C C . ALA A 1 124 ? 31.848 17.941 -33.726 1.00 80.94 124 ALA A C 1
ATOM 994 O O . ALA A 1 124 ? 32.124 17.636 -32.565 1.00 80.94 124 ALA A O 1
ATOM 995 N N . ASN A 1 125 ? 32.694 18.631 -34.497 1.00 80.38 125 ASN A N 1
ATOM 996 C CA . ASN A 1 125 ? 33.996 19.108 -34.042 1.00 80.38 125 ASN A CA 1
ATOM 997 C C . ASN A 1 125 ? 33.874 20.206 -32.970 1.00 80.38 125 ASN A C 1
ATOM 999 O O . ASN A 1 125 ? 34.607 20.174 -31.982 1.00 80.38 125 ASN A O 1
ATOM 1003 N N . GLU A 1 126 ? 32.915 21.124 -33.110 1.00 84.38 126 GLU A N 1
ATOM 1004 C CA . GLU A 1 126 ? 32.605 22.142 -32.099 1.00 84.38 126 GLU A CA 1
ATOM 1005 C C . GLU A 1 126 ? 32.153 21.501 -30.780 1.00 84.38 126 GLU A C 1
ATOM 1007 O O . GLU A 1 126 ? 32.654 21.849 -29.710 1.00 84.38 126 GLU A O 1
ATOM 1012 N N . LEU A 1 127 ? 31.265 20.503 -30.843 1.00 83.69 127 LEU A N 1
ATOM 1013 C CA . LEU A 1 127 ? 30.828 19.759 -29.660 1.00 83.69 127 LEU A CA 1
ATOM 1014 C C . LEU A 1 127 ? 31.990 19.008 -29.002 1.00 83.69 127 LEU A C 1
ATOM 1016 O O . LEU A 1 127 ? 32.128 19.043 -27.778 1.00 83.69 127 LEU A O 1
ATOM 1020 N N . ASN A 1 128 ? 32.852 18.375 -29.798 1.00 83.56 128 ASN A N 1
ATOM 1021 C CA . ASN A 1 128 ? 34.040 17.699 -29.287 1.00 83.56 128 ASN A CA 1
ATOM 1022 C C . ASN A 1 128 ? 34.986 18.684 -28.589 1.00 83.56 128 ASN A C 1
ATOM 1024 O O . ASN A 1 128 ? 35.437 18.397 -27.484 1.00 83.56 128 ASN A O 1
ATOM 1028 N N . GLN A 1 129 ? 35.241 19.866 -29.161 1.00 82.12 129 GLN A N 1
ATOM 1029 C CA . GLN A 1 129 ? 36.016 20.911 -28.481 1.00 82.12 129 GLN A CA 1
ATOM 1030 C C . GLN A 1 129 ? 35.335 21.383 -27.194 1.00 82.12 129 GLN A C 1
ATOM 1032 O O . GLN A 1 129 ? 35.994 21.526 -26.166 1.00 82.12 129 GLN A O 1
ATOM 1037 N N . PHE A 1 130 ? 34.019 21.594 -27.223 1.00 81.75 130 PHE A N 1
ATOM 1038 C CA . PHE A 1 130 ? 33.269 22.087 -26.073 1.00 81.75 130 PHE A CA 1
ATOM 1039 C C . PHE A 1 130 ? 33.312 21.127 -24.880 1.00 81.75 130 PHE A C 1
ATOM 1041 O O . PHE A 1 130 ? 33.438 21.578 -23.742 1.00 81.75 130 PHE A O 1
ATOM 1048 N N . PHE A 1 131 ? 33.219 19.816 -25.111 1.00 77.12 131 PHE A N 1
ATOM 1049 C CA . PHE A 1 131 ? 33.278 18.827 -24.033 1.00 77.12 131 PHE A CA 1
ATOM 1050 C C . PHE A 1 131 ? 34.720 18.468 -23.637 1.00 77.12 131 PHE A C 1
ATOM 1052 O O . PHE A 1 131 ? 34.992 18.350 -22.444 1.00 77.12 131 PHE A O 1
ATOM 1059 N N . ASN A 1 132 ? 35.665 18.424 -24.584 1.00 76.12 132 ASN A N 1
ATOM 1060 C CA . ASN A 1 132 ? 37.080 18.132 -24.304 1.00 76.12 132 ASN A CA 1
ATOM 1061 C C . ASN A 1 132 ? 37.869 19.338 -23.761 1.00 76.12 132 ASN A C 1
ATOM 1063 O O . ASN A 1 132 ? 39.037 19.192 -23.395 1.00 76.12 132 ASN A O 1
ATOM 1067 N N . ARG A 1 133 ? 37.267 20.534 -23.669 1.00 74.44 133 ARG A N 1
ATOM 1068 C CA . ARG A 1 133 ? 37.921 21.728 -23.091 1.00 74.44 133 ARG A CA 1
ATOM 1069 C C . ARG A 1 133 ? 38.375 21.533 -21.644 1.00 74.44 133 ARG A C 1
ATOM 1071 O O . ARG A 1 133 ? 39.267 22.238 -21.193 1.00 74.44 133 ARG A O 1
ATOM 1078 N N . PHE A 1 134 ? 37.751 20.601 -20.925 1.00 68.44 134 PHE A N 1
ATOM 1079 C CA . PHE A 1 134 ? 38.121 20.265 -19.550 1.00 68.44 134 PHE A CA 1
ATOM 1080 C C . PHE A 1 134 ? 39.189 19.166 -19.468 1.00 68.44 134 PHE A C 1
ATOM 1082 O O . PHE A 1 134 ? 39.924 19.132 -18.488 1.00 68.44 134 PHE A O 1
ATOM 1089 N N . ASP A 1 135 ? 39.320 18.329 -20.502 1.00 63.81 135 ASP A N 1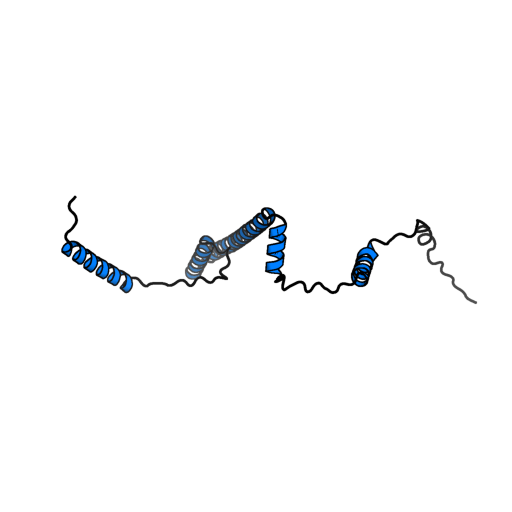
ATOM 1090 C CA . ASP A 1 135 ? 40.390 17.323 -20.619 1.00 63.81 135 ASP A CA 1
ATOM 1091 C C . ASP A 1 135 ? 41.675 17.912 -21.224 1.00 63.81 135 ASP A C 1
ATOM 1093 O O . ASP A 1 135 ? 42.767 17.370 -21.065 1.00 63.81 135 ASP A O 1
ATOM 1097 N N . SER A 1 136 ? 41.566 19.066 -21.886 1.00 58.59 136 SER A N 1
ATOM 1098 C CA . SER A 1 136 ? 42.688 19.811 -22.461 1.00 58.59 136 SER A CA 1
ATOM 1099 C C . SER A 1 136 ? 43.319 20.747 -21.431 1.00 58.59 136 SER A C 1
ATOM 1101 O O . SER A 1 136 ? 43.372 21.960 -21.614 1.00 58.59 136 SER A O 1
ATOM 1103 N N . SER A 1 137 ? 43.816 20.194 -20.331 1.00 53.53 137 SER A N 1
ATOM 1104 C CA . SER A 1 137 ? 44.776 20.900 -19.489 1.00 53.53 137 SER A CA 1
ATOM 1105 C C . SER A 1 137 ? 45.967 19.991 -19.278 1.00 53.53 137 SER A C 1
ATOM 1107 O O . SER A 1 137 ? 45.863 19.041 -18.520 1.00 53.53 137 SER A O 1
ATOM 1109 N N . TYR A 1 138 ? 47.076 20.279 -19.959 1.00 48.34 138 TYR A N 1
ATOM 1110 C CA . TYR A 1 138 ? 48.273 20.802 -19.295 1.00 48.34 138 TYR A CA 1
ATOM 1111 C C . TYR A 1 138 ? 49.254 21.362 -20.348 1.00 48.34 138 TYR A C 1
ATOM 1113 O O . TYR A 1 138 ? 49.668 20.621 -21.242 1.00 48.34 138 TYR A O 1
ATOM 1121 N N . PRO A 1 139 ? 49.687 22.636 -20.255 1.00 45.78 139 PRO A N 1
ATOM 1122 C CA . PRO A 1 139 ? 50.993 23.020 -20.785 1.00 45.78 139 PRO A CA 1
ATOM 1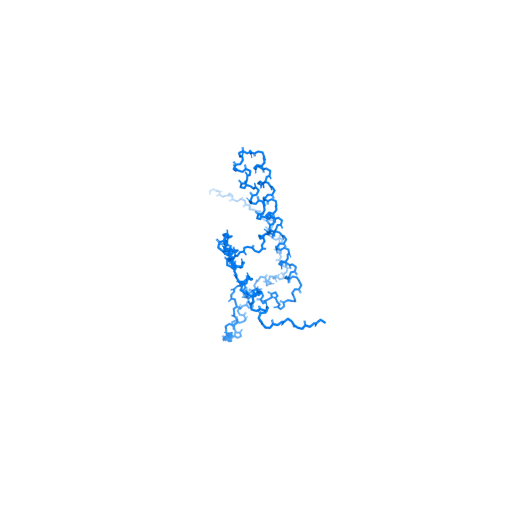123 C C . PRO A 1 139 ? 52.088 22.238 -20.030 1.00 45.78 139 PRO A C 1
ATOM 1125 O O . PRO A 1 139 ? 51.890 21.897 -18.858 1.00 45.78 139 PRO A O 1
ATOM 1128 N N . PRO A 1 140 ? 53.229 21.920 -20.673 1.00 46.22 140 PRO A N 1
ATOM 1129 C CA . PRO A 1 140 ? 54.295 21.154 -20.041 1.00 46.22 140 PRO A CA 1
ATOM 1130 C C . PRO A 1 140 ? 54.752 21.853 -18.763 1.00 46.22 140 PRO A C 1
ATOM 1132 O O . PRO A 1 140 ? 54.808 23.079 -18.697 1.00 46.22 140 PRO A O 1
ATOM 1135 N N . ALA A 1 141 ? 55.057 21.041 -17.755 1.00 53.78 141 ALA A N 1
ATOM 1136 C CA . ALA A 1 141 ? 55.515 21.436 -16.436 1.00 53.78 141 ALA A CA 1
ATOM 1137 C C . ALA A 1 141 ? 56.553 22.573 -16.473 1.00 53.78 141 ALA A C 1
ATOM 1139 O O . ALA A 1 141 ? 57.751 22.328 -16.575 1.00 53.78 141 ALA A O 1
ATOM 1140 N N . VAL A 1 142 ? 56.100 23.816 -16.318 1.00 50.72 142 VAL A N 1
ATOM 1141 C CA . VAL A 1 142 ? 56.943 24.930 -15.891 1.00 50.72 142 VAL A CA 1
ATOM 1142 C C . VAL A 1 142 ? 56.188 25.779 -14.872 1.00 50.72 142 VAL A C 1
ATOM 1144 O O . VAL A 1 142 ? 55.227 26.478 -15.167 1.00 50.72 142 VAL A O 1
ATOM 1147 N N . SER A 1 143 ? 56.697 25.724 -13.644 1.00 51.97 143 SER A N 1
ATOM 1148 C CA . SER A 1 143 ? 56.598 26.788 -12.645 1.00 51.97 143 SER A CA 1
ATOM 1149 C C . SER A 1 143 ? 55.259 27.021 -11.926 1.00 51.97 143 SER A C 1
ATOM 1151 O O . SER A 1 143 ? 54.805 28.149 -11.761 1.00 51.97 143 SER A O 1
ATOM 1153 N N . ILE A 1 144 ? 54.714 25.969 -11.305 1.00 49.62 144 ILE A N 1
ATOM 1154 C CA . ILE A 1 144 ? 53.865 26.126 -10.102 1.00 49.62 144 ILE A CA 1
ATOM 1155 C C . ILE A 1 144 ? 54.711 26.549 -8.871 1.00 49.62 144 ILE A C 1
ATOM 1157 O O . ILE A 1 144 ? 54.177 26.853 -7.813 1.00 49.62 144 ILE A O 1
ATOM 1161 N N . PHE A 1 145 ? 56.037 26.659 -8.995 1.00 46.12 145 PHE A N 1
ATOM 1162 C CA . PHE A 1 145 ? 56.917 27.033 -7.882 1.00 46.12 145 PHE A CA 1
ATOM 1163 C C . PHE A 1 145 ? 57.070 28.553 -7.658 1.00 46.12 145 PHE A C 1
ATOM 1165 O O . PHE A 1 145 ? 57.556 28.955 -6.604 1.00 46.12 145 PHE A O 1
ATOM 1172 N N . LEU A 1 146 ? 56.654 29.417 -8.598 1.00 51.72 146 LEU A N 1
ATOM 1173 C CA . LEU A 1 146 ? 56.945 30.861 -8.510 1.00 51.72 146 LEU A CA 1
ATOM 1174 C C . LEU A 1 146 ? 55.868 31.706 -7.796 1.00 51.72 146 LEU A C 1
ATOM 1176 O O . LEU A 1 146 ? 56.166 32.802 -7.335 1.00 51.72 146 LEU A O 1
ATOM 1180 N N . TRP A 1 147 ? 54.636 31.212 -7.645 1.00 41.53 147 TRP A N 1
ATOM 1181 C CA . TRP A 1 147 ? 53.521 31.972 -7.047 1.00 41.53 147 TRP A CA 1
ATOM 1182 C C . TRP A 1 147 ? 53.350 31.753 -5.534 1.00 41.53 147 TRP A C 1
ATOM 1184 O O . TRP A 1 147 ? 52.540 32.433 -4.913 1.00 41.53 147 TRP A O 1
ATOM 1194 N N . ILE A 1 148 ? 54.127 30.846 -4.929 1.00 55.69 148 ILE A N 1
ATOM 1195 C CA . ILE A 1 148 ? 54.073 30.559 -3.481 1.00 55.69 148 ILE A CA 1
ATOM 1196 C C . ILE A 1 148 ? 55.209 31.263 -2.705 1.00 55.69 148 ILE A C 1
ATOM 1198 O O . ILE A 1 148 ? 55.121 31.395 -1.489 1.00 55.69 148 ILE A O 1
ATOM 1202 N N . THR A 1 149 ? 56.252 31.784 -3.372 1.00 53.22 149 THR A N 1
ATOM 1203 C CA . THR A 1 149 ? 57.420 32.376 -2.677 1.00 53.22 149 THR A CA 1
ATOM 1204 C C . THR A 1 149 ? 57.410 33.906 -2.557 1.00 53.22 149 THR A C 1
ATOM 1206 O O . THR A 1 149 ? 58.037 34.451 -1.654 1.00 53.22 149 THR A O 1
ATOM 1209 N N . MET A 1 150 ? 56.673 34.635 -3.398 1.00 41.97 150 MET A N 1
ATOM 1210 C CA . MET A 1 150 ? 56.629 36.102 -3.317 1.00 41.97 150 MET A CA 1
ATOM 1211 C C . MET A 1 150 ? 55.320 36.563 -2.675 1.00 41.97 150 MET A C 1
ATOM 1213 O O . MET A 1 150 ? 54.344 36.874 -3.355 1.00 41.97 150 MET A O 1
ATOM 1217 N N . GLY A 1 151 ? 55.307 36.586 -1.339 1.00 50.09 151 GLY A N 1
ATOM 1218 C CA . GLY A 1 151 ? 54.314 37.344 -0.578 1.00 50.09 151 GLY A CA 1
ATOM 1219 C C . GLY A 1 151 ? 54.377 38.841 -0.925 1.00 50.09 151 GLY A C 1
ATOM 1220 O O . GLY A 1 151 ? 55.407 39.317 -1.410 1.00 50.09 151 GLY A O 1
ATOM 1221 N N . PRO A 1 152 ? 53.299 39.610 -0.700 1.00 49.41 152 PRO A N 1
ATOM 1222 C CA . PRO A 1 152 ? 53.276 41.023 -1.052 1.00 49.41 152 PRO A CA 1
ATOM 1223 C C . PRO A 1 152 ? 54.253 41.805 -0.160 1.00 49.41 152 PRO A C 1
ATOM 1225 O O . PRO A 1 152 ? 54.018 41.977 1.037 1.00 49.41 152 PRO A O 1
ATOM 1228 N N . LEU A 1 153 ? 55.359 42.276 -0.743 1.00 44.78 153 LEU A N 1
ATOM 1229 C CA . LEU A 1 153 ? 56.278 43.204 -0.090 1.00 44.78 153 LEU A CA 1
ATOM 1230 C C . LEU A 1 153 ? 55.626 44.592 -0.062 1.00 44.78 153 LEU A C 1
ATOM 1232 O O . LEU A 1 153 ? 55.418 45.225 -1.093 1.00 44.78 153 LEU A O 1
ATOM 1236 N N . HIS A 1 154 ? 55.281 45.039 1.140 1.00 50.50 154 HIS A N 1
ATOM 1237 C CA . HIS A 1 154 ? 54.799 46.383 1.425 1.00 50.50 154 HIS A CA 1
ATOM 1238 C C . HIS A 1 154 ? 55.919 47.396 1.137 1.00 50.50 154 HIS A C 1
ATOM 1240 O O . HIS A 1 154 ? 56.931 47.402 1.837 1.00 50.50 154 HIS A O 1
ATOM 1246 N N . THR A 1 155 ? 55.753 48.271 0.147 1.00 42.88 155 THR A N 1
ATOM 1247 C CA . THR A 1 155 ? 56.636 49.430 -0.049 1.00 42.88 155 THR A CA 1
ATOM 1248 C C . THR A 1 155 ? 55.877 50.721 0.216 1.00 42.88 155 THR A C 1
ATOM 1250 O O . THR A 1 155 ? 55.186 51.275 -0.631 1.00 42.88 155 THR A O 1
ATOM 1253 N N . SER A 1 156 ? 56.045 51.181 1.455 1.00 46.12 156 SER A N 1
ATOM 1254 C CA . SER A 1 156 ? 55.967 52.585 1.849 1.00 46.12 156 SER A CA 1
ATOM 1255 C C . SER A 1 156 ? 56.863 53.428 0.941 1.00 46.12 156 SER A C 1
ATOM 1257 O O . SER A 1 156 ? 58.039 53.100 0.782 1.00 46.12 156 SER A O 1
ATOM 1259 N N . GLN A 1 157 ? 56.350 54.540 0.420 1.00 36.31 157 GLN A N 1
ATOM 1260 C CA . GLN A 1 157 ? 57.186 55.606 -0.126 1.00 36.31 157 GLN A CA 1
ATOM 1261 C C . GLN A 1 157 ? 56.594 56.978 0.227 1.00 36.31 157 GLN A C 1
ATOM 1263 O O . GLN A 1 157 ? 55.611 57.424 -0.353 1.00 36.31 157 GLN A O 1
ATOM 1268 N N . SER A 1 158 ? 57.225 57.596 1.223 1.00 35.84 158 SER A N 1
ATOM 1269 C CA . SER A 1 158 ? 57.473 59.040 1.349 1.00 35.84 158 SER A CA 1
ATOM 1270 C C . SER A 1 158 ? 58.986 59.231 1.105 1.00 35.84 158 SER A C 1
ATOM 1272 O O . SER A 1 158 ? 59.713 58.233 1.206 1.00 35.84 158 SER A O 1
ATOM 1274 N N . PRO A 1 159 ? 59.508 60.431 0.792 1.00 52.69 159 PRO A N 1
ATOM 1275 C CA . PRO A 1 159 ? 59.071 61.760 1.238 1.00 52.69 159 PRO A CA 1
ATOM 1276 C C . PRO A 1 159 ? 58.355 62.596 0.178 1.00 52.69 159 PRO A C 1
ATOM 1278 O O . PRO A 1 159 ? 58.726 62.506 -1.012 1.00 52.69 159 PRO A O 1
#

Radius of gyration: 37.07 Å; chains: 1; bounding box: 98×104×64 Å

pLDDT: mean 76.27, std 16.57, range [35.84, 97.19]

Secondary structure (DSSP, 8-state):
-PPPPHHHHHHHHHHHHHHHHHHHHHS--------TTS-TT--HHHHHHHHHHHHHHHHT-HHHHHHHHHHHHHHHHHHHHHHHHHHHHHHHTS-HHHHHHHHHHHHT------------HHHHHHHHHHHHTTT-----S--TTSTTT----------

Organism: NCBI:txid433684